Protein AF-A0A3D5A4Y2-F1 (afdb_monomer_lite)

Foldseek 3Di:
DDDDDDDPDDPDDDDDDPDPCLQVVWDDDPNDIDTDLVSLLVVLVVDPDPSPVVSVVSCVQPVDPVNVPDDPPDD

pLDDT: mean 77.81, std 16.93, range [38.44, 96.75]

Secondary structure (DSSP, 8-state):
-PPPP-----S------SSGGGGTT-EEETTEEE--HHHHHHHHHT-TTTHHHHHHHHIIIIISTTTT-S-----

Radius of gyration: 15.52 Å; chains: 1; bounding box: 33×34×42 Å

Structure (mmCIF, N/CA/C/O backbone):
data_AF-A0A3D5A4Y2-F1
#
_entry.id   AF-A0A3D5A4Y2-F1
#
loop_
_atom_site.group_PDB
_atom_site.id
_atom_site.type_symbol
_atom_site.label_atom_id
_atom_site.label_alt_id
_atom_site.label_comp_id
_atom_site.label_asym_id
_atom_site.label_entity_id
_atom_site.label_seq_id
_atom_site.pdbx_PDB_ins_code
_atom_site.Cartn_x
_atom_site.Cartn_y
_atom_site.Cartn_z
_atom_site.occupancy
_atom_site.B_iso_or_equiv
_atom_site.auth_seq_id
_atom_site.auth_comp_id
_atom_site.auth_asym_id
_atom_site.auth_atom_id
_atom_site.pdbx_PDB_model_num
ATOM 1 N N . MET A 1 1 ? 20.518 23.821 -1.598 1.00 45.72 1 MET A N 1
ATOM 2 C CA . MET A 1 1 ? 19.401 22.886 -1.834 1.00 45.72 1 MET A CA 1
ATOM 3 C C . MET A 1 1 ? 19.017 23.003 -3.296 1.00 45.72 1 MET A C 1
ATOM 5 O O . MET A 1 1 ? 18.478 24.033 -3.677 1.00 45.72 1 MET A O 1
ATOM 9 N N . GLY A 1 2 ? 19.442 22.045 -4.121 1.00 49.78 2 GLY A N 1
ATOM 10 C CA . GLY A 1 2 ? 19.183 22.038 -5.562 1.00 49.78 2 GLY A CA 1
ATOM 11 C C . GLY A 1 2 ? 17.936 21.217 -5.870 1.00 49.78 2 GLY A C 1
ATOM 12 O O . GLY A 1 2 ? 17.751 20.149 -5.294 1.00 49.78 2 GLY A O 1
ATOM 13 N N . PHE A 1 3 ? 17.075 21.732 -6.742 1.00 52.94 3 PHE A N 1
ATOM 14 C CA . PHE A 1 3 ? 15.978 20.963 -7.315 1.00 52.94 3 PHE A CA 1
ATOM 15 C C . PHE A 1 3 ? 16.543 20.140 -8.475 1.00 52.94 3 PHE A C 1
ATOM 17 O O . PHE A 1 3 ? 17.156 20.706 -9.380 1.00 52.94 3 PHE A O 1
ATOM 24 N N . HIS A 1 4 ? 16.379 18.820 -8.424 1.00 57.78 4 HIS A N 1
ATOM 25 C CA . HIS A 1 4 ? 16.761 17.922 -9.509 1.00 57.78 4 HIS A CA 1
ATOM 26 C C . HIS A 1 4 ? 15.513 17.578 -10.318 1.00 57.78 4 HIS A C 1
ATOM 28 O O . HIS A 1 4 ? 14.533 17.065 -9.778 1.00 57.78 4 HIS A O 1
ATOM 34 N N . GLU A 1 5 ? 15.546 17.893 -11.609 1.00 53.50 5 GLU A N 1
ATOM 35 C CA . GLU A 1 5 ? 14.504 17.487 -12.543 1.00 53.50 5 GLU A CA 1
ATOM 36 C C . GLU A 1 5 ? 14.557 15.960 -12.704 1.00 53.50 5 GLU A C 1
ATOM 38 O O . GLU A 1 5 ? 15.595 15.397 -13.042 1.00 53.50 5 GLU A O 1
ATOM 43 N N . SER A 1 6 ? 13.449 15.298 -12.377 1.00 59.16 6 SER A N 1
ATOM 44 C CA . SER A 1 6 ? 13.235 13.856 -12.550 1.00 59.16 6 SER A CA 1
ATOM 45 C C . SER A 1 6 ? 12.261 13.639 -13.704 1.00 59.16 6 SER A C 1
ATOM 47 O O . SER A 1 6 ? 11.471 14.539 -14.013 1.00 59.16 6 SER A O 1
ATOM 49 N N . GLU A 1 7 ? 12.319 12.472 -14.354 1.00 58.91 7 GLU A N 1
ATOM 50 C CA . GLU A 1 7 ? 11.395 12.141 -15.440 1.00 58.91 7 GLU A CA 1
ATOM 51 C C . GLU A 1 7 ? 9.946 12.315 -14.965 1.00 58.91 7 GLU A C 1
ATOM 53 O O . GLU A 1 7 ? 9.457 11.656 -14.045 1.00 58.91 7 GLU A O 1
ATOM 58 N N . ARG A 1 8 ? 9.244 13.280 -15.567 1.00 62.25 8 ARG A N 1
ATOM 59 C CA . ARG A 1 8 ? 7.821 13.475 -15.316 1.00 62.25 8 ARG A CA 1
ATOM 60 C C . ARG A 1 8 ? 7.060 12.342 -15.992 1.00 62.25 8 ARG A C 1
ATOM 62 O O . ARG A 1 8 ? 6.827 12.412 -17.193 1.00 62.25 8 ARG A O 1
ATOM 69 N N . GLY A 1 9 ? 6.566 11.395 -15.201 1.00 58.62 9 GLY A N 1
ATOM 70 C CA . GLY A 1 9 ? 5.384 10.621 -15.577 1.00 58.62 9 GLY A CA 1
ATOM 71 C C . GLY A 1 9 ? 5.469 9.118 -15.358 1.00 58.62 9 GLY A C 1
ATOM 72 O O . GLY A 1 9 ? 5.737 8.397 -16.303 1.00 58.62 9 GLY A O 1
ATOM 73 N N . ALA A 1 10 ? 5.106 8.671 -14.150 1.00 55.91 10 ALA A N 1
ATOM 74 C CA . ALA A 1 10 ? 4.343 7.436 -13.892 1.00 55.91 10 ALA A CA 1
ATOM 75 C C . ALA A 1 10 ? 3.896 7.353 -12.408 1.00 55.91 10 ALA A C 1
ATOM 77 O O . ALA A 1 10 ? 4.029 6.319 -11.761 1.00 55.91 10 ALA A O 1
ATOM 78 N N . ASN A 1 11 ? 3.386 8.448 -11.820 1.00 64.44 11 ASN A N 1
ATOM 79 C CA . ASN A 1 11 ? 2.975 8.460 -10.398 1.00 64.44 11 ASN A CA 1
ATOM 80 C C . ASN A 1 11 ? 1.633 7.751 -10.134 1.00 64.44 11 ASN A C 1
ATOM 82 O O . ASN A 1 11 ? 1.189 7.699 -8.991 1.00 64.44 11 ASN A O 1
ATOM 86 N N . LEU A 1 12 ? 0.952 7.283 -11.181 1.00 73.06 12 LEU A N 1
ATOM 87 C CA . LEU A 1 12 ? -0.355 6.646 -11.096 1.00 73.06 12 LEU A CA 1
ATOM 88 C C . LEU A 1 12 ? -0.333 5.354 -11.902 1.00 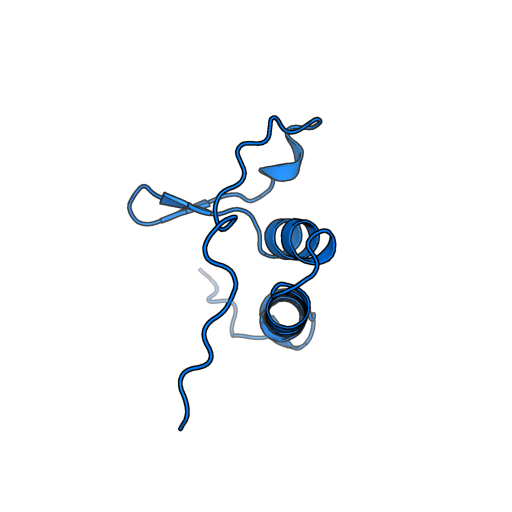73.06 12 LEU A C 1
ATOM 90 O O . LEU A 1 12 ? -0.003 5.367 -13.086 1.00 73.06 12 LEU A O 1
ATOM 94 N N . TRP A 1 13 ? -0.732 4.273 -11.246 1.00 75.19 13 TRP A N 1
ATOM 95 C CA . TRP A 1 13 ? -0.893 2.954 -11.833 1.00 75.19 13 TRP A CA 1
ATOM 96 C C . TRP A 1 13 ? -2.354 2.556 -11.663 1.00 75.19 13 TRP A C 1
ATOM 98 O O . TRP A 1 13 ? -2.897 2.632 -10.562 1.00 75.19 13 TRP A O 1
ATOM 108 N N . LEU A 1 14 ? -3.004 2.180 -12.762 1.00 82.00 14 LEU A N 1
ATOM 109 C CA . LEU A 1 14 ? -4.328 1.567 -12.729 1.00 82.00 14 LEU A CA 1
ATOM 110 C C . LEU A 1 14 ? -4.116 0.069 -12.913 1.00 82.00 14 LEU A C 1
ATOM 112 O O . LEU A 1 14 ? -3.718 -0.367 -13.992 1.00 82.00 14 LEU A O 1
ATOM 116 N N . ILE A 1 15 ? -4.326 -0.692 -11.845 1.00 82.44 15 ILE A N 1
ATOM 117 C CA . ILE A 1 15 ? -4.130 -2.140 -11.813 1.00 82.44 15 ILE A CA 1
ATOM 118 C C . ILE A 1 15 ? -5.446 -2.828 -11.460 1.00 82.44 15 ILE A C 1
ATOM 120 O O . ILE A 1 15 ? -6.202 -2.342 -10.620 1.00 82.44 15 ILE A O 1
ATOM 124 N N . GLU A 1 16 ? -5.711 -3.959 -12.104 1.00 89.69 16 GLU A N 1
ATOM 125 C CA . GLU A 1 16 ? -6.724 -4.909 -11.654 1.00 89.69 16 GLU A CA 1
ATOM 126 C C . GLU A 1 16 ? -6.012 -5.940 -10.768 1.00 89.69 16 GLU A C 1
ATOM 128 O O . GLU A 1 16 ? -5.120 -6.641 -11.258 1.00 89.69 16 GLU A O 1
ATOM 133 N N . PRO A 1 17 ? -6.310 -6.000 -9.461 1.00 86.94 17 PRO A N 1
ATOM 134 C CA . PRO A 1 17 ? -5.650 -6.947 -8.582 1.00 86.94 17 PRO A CA 1
ATOM 135 C C . PRO A 1 17 ? -6.104 -8.374 -8.899 1.00 86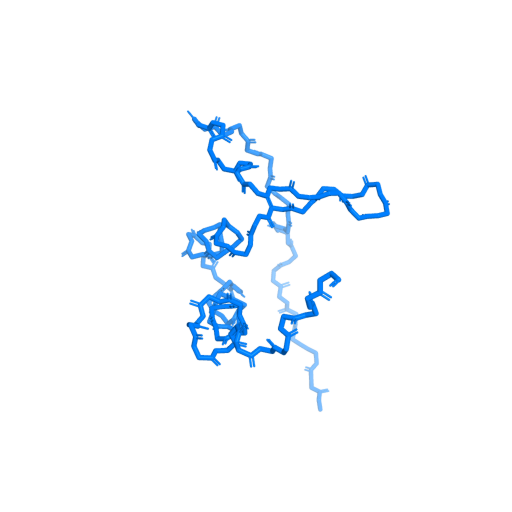.94 17 PRO A C 1
ATOM 137 O O . PRO A 1 17 ? -7.287 -8.641 -9.090 1.00 86.94 17 PRO A O 1
ATOM 140 N N . ASN A 1 18 ? -5.151 -9.306 -8.916 1.00 88.69 18 ASN A N 1
ATOM 141 C CA . ASN A 1 18 ? -5.425 -10.726 -9.161 1.00 88.69 18 ASN A CA 1
ATOM 142 C C . ASN A 1 18 ? -6.085 -11.431 -7.960 1.00 88.69 18 ASN A C 1
ATOM 144 O O . ASN A 1 18 ? -6.536 -12.567 -8.095 1.00 88.69 18 ASN A O 1
ATOM 148 N N . ASP A 1 19 ? -6.081 -10.791 -6.789 1.00 92.88 19 ASP A N 1
ATOM 149 C CA . ASP A 1 19 ? -6.608 -11.316 -5.530 1.00 92.88 19 ASP A CA 1
ATOM 150 C C . ASP A 1 19 ? -7.158 -10.159 -4.676 1.00 92.88 19 ASP A C 1
ATOM 152 O O . ASP A 1 19 ? -6.535 -9.100 -4.590 1.00 92.88 19 ASP A O 1
ATOM 156 N N . GLU A 1 20 ? -8.312 -10.352 -4.033 1.00 93.38 20 GLU A N 1
ATOM 157 C CA . GLU A 1 20 ? -8.947 -9.357 -3.155 1.00 93.38 20 GLU A CA 1
ATOM 158 C C . GLU A 1 20 ? -8.169 -9.119 -1.853 1.00 93.38 20 GLU A C 1
ATOM 160 O O . GLU A 1 20 ? -8.337 -8.076 -1.217 1.00 93.38 20 GLU A O 1
ATOM 165 N N . ALA A 1 21 ? -7.283 -10.042 -1.464 1.00 93.31 21 ALA A N 1
ATOM 166 C CA . ALA A 1 21 ? -6.467 -9.943 -0.257 1.00 93.31 21 ALA A CA 1
ATOM 167 C C . ALA A 1 21 ? -5.565 -8.697 -0.224 1.00 93.31 21 ALA A C 1
ATOM 169 O O . ALA A 1 21 ? -5.142 -8.292 0.858 1.00 93.31 21 ALA A O 1
ATOM 170 N N . VAL A 1 22 ? -5.318 -8.044 -1.366 1.00 92.19 22 VAL A N 1
ATOM 171 C CA . VAL A 1 22 ? -4.628 -6.740 -1.414 1.00 92.19 22 VAL A CA 1
ATOM 172 C C . VAL A 1 22 ? -5.365 -5.648 -0.628 1.00 92.19 22 VAL A C 1
ATOM 174 O O . VAL A 1 22 ? -4.757 -4.675 -0.195 1.00 92.19 22 VAL A O 1
ATOM 177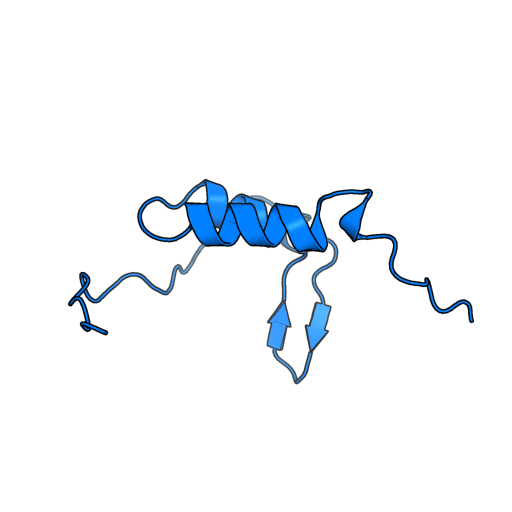 N N . PHE A 1 23 ? -6.672 -5.806 -0.412 1.00 94.06 23 PHE A N 1
ATOM 178 C CA . PHE A 1 23 ? -7.493 -4.882 0.370 1.00 94.06 23 PHE A CA 1
ATOM 179 C C . PHE A 1 23 ? -7.677 -5.325 1.828 1.00 94.06 23 PHE A C 1
ATOM 181 O O . PHE A 1 23 ? -8.480 -4.732 2.549 1.00 94.06 23 PHE A O 1
ATOM 188 N N . ALA A 1 24 ? -6.955 -6.354 2.285 1.00 94.50 24 ALA A N 1
ATOM 189 C CA . ALA A 1 24 ? -6.984 -6.758 3.685 1.00 94.50 24 ALA A CA 1
ATOM 190 C C . ALA A 1 24 ? -6.523 -5.603 4.592 1.00 94.50 24 ALA A C 1
ATOM 192 O O . ALA A 1 24 ? -5.490 -4.975 4.343 1.00 94.50 24 ALA A O 1
ATOM 193 N N . ASP A 1 25 ? -7.315 -5.331 5.633 1.00 94.31 25 ASP A N 1
ATOM 194 C CA . ASP A 1 25 ? -7.128 -4.220 6.574 1.00 94.31 25 ASP A CA 1
ATOM 195 C C . ASP A 1 25 ? -7.046 -2.837 5.899 1.00 94.31 25 ASP A C 1
ATOM 197 O O . ASP A 1 25 ? -6.404 -1.919 6.411 1.00 94.31 25 ASP A O 1
ATOM 201 N N . ALA A 1 26 ? -7.677 -2.678 4.730 1.00 94.69 26 ALA A N 1
ATOM 202 C CA . ALA A 1 26 ? -7.849 -1.369 4.122 1.00 94.69 26 ALA A CA 1
ATOM 203 C C . ALA A 1 26 ? -8.867 -0.537 4.914 1.00 94.69 26 ALA A C 1
ATOM 205 O O . ALA A 1 26 ? -9.945 -1.012 5.280 1.00 94.69 26 ALA A O 1
ATOM 206 N N . GLU A 1 27 ? -8.544 0.732 5.132 1.00 95.44 27 GLU A N 1
ATOM 207 C CA . GLU A 1 27 ? -9.346 1.654 5.931 1.00 95.44 27 GLU A CA 1
ATOM 208 C C . GLU A 1 27 ? -9.671 2.921 5.145 1.00 95.44 27 GLU A C 1
ATOM 210 O O . GLU A 1 27 ? -8.934 3.345 4.250 1.00 95.44 27 GLU A O 1
ATOM 215 N N . GLN A 1 28 ? -10.787 3.556 5.495 1.00 96.75 28 GLN A N 1
ATOM 216 C CA . GLN A 1 28 ? -11.182 4.827 4.910 1.00 96.75 28 GLN A CA 1
ATOM 217 C C . GLN A 1 28 ? -10.932 5.967 5.901 1.00 96.75 28 GLN A C 1
ATOM 219 O O . GLN A 1 28 ? -11.405 5.937 7.035 1.00 96.75 28 GLN A O 1
ATOM 224 N N . THR A 1 29 ? -10.230 7.009 5.458 1.00 93.81 29 THR A N 1
ATOM 225 C CA . THR A 1 29 ? -10.024 8.251 6.219 1.00 93.81 29 THR A CA 1
ATOM 226 C C . THR A 1 29 ? -10.379 9.421 5.317 1.00 93.81 29 THR A C 1
ATOM 228 O O . THR A 1 29 ? -9.910 9.485 4.184 1.00 93.81 29 THR A O 1
ATOM 231 N N . ASP A 1 30 ? -11.265 10.308 5.776 1.00 95.31 30 ASP A N 1
ATOM 232 C CA . ASP A 1 30 ? -11.762 11.458 5.001 1.00 95.31 30 ASP A CA 1
ATOM 233 C C . ASP A 1 30 ? -12.305 11.092 3.605 1.00 95.31 30 ASP A C 1
ATOM 235 O O . ASP A 1 30 ? -12.158 11.827 2.630 1.00 95.31 30 ASP A O 1
ATOM 239 N N . GLY A 1 31 ? -12.938 9.919 3.494 1.00 94.75 31 GLY A N 1
ATOM 240 C CA . GLY A 1 31 ? -13.479 9.407 2.232 1.00 94.75 31 GLY A CA 1
ATOM 241 C C . GLY A 1 31 ? -12.436 8.791 1.289 1.00 94.75 31 GLY A C 1
ATOM 242 O O . GLY A 1 31 ? -12.811 8.272 0.238 1.00 94.75 31 GLY A O 1
ATOM 243 N N . ILE A 1 32 ? -11.156 8.787 1.664 1.00 93.62 32 ILE A N 1
ATOM 244 C CA . ILE A 1 32 ? -10.052 8.219 0.884 1.00 93.62 32 ILE A CA 1
ATOM 245 C C . ILE A 1 32 ? -9.714 6.829 1.426 1.00 93.62 32 ILE A C 1
ATOM 247 O O . ILE A 1 32 ? -9.539 6.652 2.632 1.00 93.62 32 ILE A O 1
ATOM 251 N N . TRP A 1 33 ? -9.632 5.845 0.531 1.00 93.62 33 TRP A N 1
ATOM 252 C CA . TRP A 1 33 ? -9.207 4.487 0.865 1.00 93.62 33 TRP A CA 1
ATOM 253 C C . TRP A 1 33 ? -7.687 4.399 0.987 1.00 93.62 33 TRP A C 1
ATOM 255 O O . TRP A 1 33 ? -6.959 4.863 0.109 1.00 93.62 33 TRP A O 1
ATOM 265 N N . HIS A 1 34 ? -7.233 3.754 2.054 1.00 93.31 34 HIS A N 1
ATOM 266 C CA . HIS A 1 34 ? -5.836 3.460 2.333 1.00 93.31 34 HIS A CA 1
ATOM 267 C C . HIS A 1 34 ? -5.685 1.951 2.493 1.00 93.31 34 HIS A C 1
ATOM 269 O O . HIS A 1 34 ? -6.445 1.328 3.228 1.00 93.31 34 HIS A O 1
ATOM 275 N N . VAL A 1 35 ? -4.710 1.360 1.808 1.00 93.50 35 VAL A N 1
ATOM 276 C CA . VAL A 1 35 ? -4.343 -0.045 2.025 1.00 93.50 35 VAL A CA 1
ATOM 277 C C . VAL A 1 35 ? -3.528 -0.187 3.311 1.00 93.50 35 VAL A C 1
ATOM 279 O O . VAL A 1 35 ? -2.964 0.791 3.812 1.00 93.50 35 VAL A O 1
ATOM 282 N N . SER A 1 36 ? -3.429 -1.409 3.833 1.00 94.31 36 SER A N 1
ATOM 283 C CA . SER A 1 36 ? -2.587 -1.679 4.997 1.00 94.31 36 SER A CA 1
ATOM 284 C C . SER A 1 36 ? -1.121 -1.311 4.735 1.00 94.31 36 SER A C 1
ATOM 286 O O . SER A 1 36 ? -0.628 -1.344 3.603 1.00 94.31 36 SER A O 1
ATOM 288 N N . ALA A 1 37 ? -0.377 -1.010 5.804 1.00 92.62 37 ALA A N 1
ATOM 289 C CA . ALA A 1 37 ? 1.058 -0.739 5.708 1.00 92.62 37 ALA A CA 1
ATOM 290 C C . ALA A 1 37 ? 1.818 -1.898 5.032 1.00 92.62 37 ALA A C 1
ATOM 292 O O . ALA A 1 37 ? 2.772 -1.677 4.288 1.00 92.62 37 ALA A O 1
ATOM 293 N N . LEU A 1 38 ? 1.383 -3.142 5.256 1.00 92.62 38 LEU A N 1
ATOM 294 C CA . LEU A 1 38 ? 1.987 -4.305 4.616 1.00 92.62 38 LEU A CA 1
ATOM 295 C C . LEU A 1 38 ? 1.782 -4.272 3.099 1.00 92.62 38 LEU A C 1
ATOM 297 O O . LEU A 1 38 ? 2.756 -4.440 2.368 1.00 92.62 38 LEU A O 1
ATOM 301 N N . GLN A 1 39 ? 0.558 -4.020 2.632 1.00 93.44 39 GLN A N 1
ATOM 302 C CA . GLN A 1 39 ? 0.286 -3.943 1.199 1.00 93.44 39 GLN A CA 1
ATOM 303 C C . GLN A 1 39 ? 1.052 -2.787 0.549 1.00 93.44 39 GLN A C 1
ATOM 305 O O . GLN A 1 39 ? 1.742 -3.002 -0.441 1.00 93.44 39 GLN A O 1
ATOM 310 N N . ALA A 1 40 ? 1.042 -1.598 1.162 1.00 91.38 40 ALA A N 1
ATOM 311 C CA . ALA A 1 40 ? 1.798 -0.451 0.659 1.00 91.38 40 ALA A CA 1
ATOM 312 C C . ALA A 1 40 ? 3.308 -0.746 0.548 1.00 91.38 40 ALA A C 1
ATOM 314 O O . ALA A 1 40 ? 3.968 -0.282 -0.378 1.00 91.38 40 ALA A O 1
ATOM 315 N N . TYR A 1 41 ? 3.873 -1.534 1.470 1.00 91.56 41 TYR A N 1
ATOM 316 C CA . TYR A 1 41 ? 5.259 -1.994 1.363 1.00 91.56 41 TYR A CA 1
ATOM 317 C C . TYR A 1 41 ? 5.483 -2.930 0.171 1.00 91.56 41 TYR A C 1
ATOM 319 O O . TYR A 1 41 ? 6.503 -2.800 -0.504 1.00 91.56 41 TYR A O 1
ATOM 327 N N . LEU A 1 42 ? 4.565 -3.869 -0.077 1.00 90.06 42 LEU A N 1
ATOM 328 C CA . LEU A 1 42 ? 4.654 -4.799 -1.206 1.00 90.06 42 LEU A CA 1
ATOM 329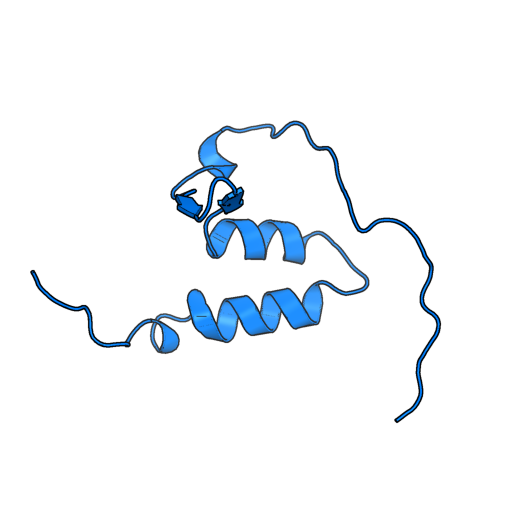 C C . LEU A 1 42 ? 4.540 -4.058 -2.542 1.00 90.06 42 LEU A C 1
ATOM 331 O O . LEU A 1 42 ? 5.394 -4.258 -3.402 1.00 90.06 42 LEU A O 1
ATOM 335 N N . ASP A 1 43 ? 3.584 -3.134 -2.659 1.00 88.00 43 ASP A N 1
ATOM 336 C CA . ASP A 1 43 ? 3.404 -2.295 -3.850 1.00 88.00 43 ASP A CA 1
ATOM 337 C C . ASP A 1 43 ? 4.672 -1.482 -4.156 1.00 88.00 43 ASP A C 1
ATOM 339 O O . ASP A 1 43 ? 5.122 -1.398 -5.297 1.00 88.00 43 ASP A O 1
ATOM 343 N N . LEU A 1 44 ? 5.295 -0.905 -3.120 1.00 86.12 44 LEU A N 1
ATOM 344 C CA . LEU A 1 44 ? 6.537 -0.145 -3.267 1.00 86.12 44 LEU A CA 1
ATOM 345 C C . LEU A 1 44 ? 7.729 -1.043 -3.621 1.00 86.12 44 LEU A C 1
ATOM 347 O O . LEU A 1 44 ? 8.569 -0.657 -4.429 1.00 86.12 44 LEU A O 1
ATOM 351 N N . LYS A 1 45 ? 7.829 -2.238 -3.035 1.00 82.75 45 LYS A N 1
ATOM 352 C CA . LYS A 1 45 ? 8.962 -3.145 -3.264 1.00 82.75 45 LYS A CA 1
ATOM 353 C C . LYS A 1 45 ? 9.114 -3.538 -4.738 1.00 82.75 45 LYS A C 1
ATOM 355 O O . LYS A 1 45 ? 10.239 -3.746 -5.189 1.00 82.75 45 LYS A O 1
ATOM 360 N N . ASP A 1 46 ? 8.014 -3.616 -5.476 1.00 76.38 46 ASP A N 1
ATOM 361 C CA . ASP A 1 46 ? 8.019 -4.054 -6.872 1.00 76.38 46 ASP A CA 1
ATOM 362 C C . ASP A 1 46 ? 8.265 -2.897 -7.877 1.00 76.38 46 ASP A C 1
ATOM 364 O O . ASP A 1 46 ? 8.267 -3.127 -9.087 1.00 76.38 46 ASP A O 1
ATOM 368 N N . HIS A 1 47 ? 8.507 -1.656 -7.411 1.00 72.31 47 HIS A N 1
ATOM 369 C CA . HIS A 1 47 ? 8.613 -0.444 -8.247 1.00 72.31 47 HIS A CA 1
ATOM 370 C C . HIS A 1 47 ? 9.981 0.275 -8.111 1.00 72.31 47 HIS A C 1
ATOM 372 O O . HIS A 1 47 ? 10.181 1.070 -7.192 1.00 72.31 47 HIS A O 1
ATOM 378 N N . PRO A 1 48 ? 10.944 0.093 -9.031 1.00 61.94 48 PRO A N 1
ATOM 379 C CA . PRO A 1 48 ? 12.240 0.763 -8.936 1.00 61.94 48 PRO A CA 1
ATOM 380 C C . PRO A 1 48 ? 12.151 2.227 -9.404 1.00 61.94 48 PRO A C 1
ATOM 382 O O . PRO A 1 48 ? 11.434 2.515 -10.351 1.00 61.94 48 PRO A O 1
ATOM 385 N N . GLU A 1 49 ? 12.876 3.117 -8.705 1.00 61.25 49 GLU A N 1
ATOM 386 C CA . GLU A 1 49 ? 13.272 4.519 -9.019 1.00 61.25 49 GLU A CA 1
ATOM 387 C C . GLU A 1 49 ? 13.044 5.487 -7.841 1.00 61.25 49 GLU A C 1
ATOM 389 O O . GLU A 1 49 ? 13.851 6.390 -7.622 1.00 61.25 49 GLU A O 1
ATOM 394 N N . ARG A 1 50 ? 11.997 5.281 -7.026 1.00 64.31 50 ARG A N 1
ATOM 395 C CA . ARG A 1 50 ? 11.719 6.081 -5.804 1.00 64.31 50 ARG A CA 1
ATOM 396 C C . ARG A 1 50 ? 11.152 5.291 -4.622 1.00 64.31 50 ARG A C 1
ATOM 398 O O . ARG A 1 50 ? 10.971 5.855 -3.542 1.00 64.31 50 ARG A O 1
ATOM 405 N N . ALA A 1 51 ? 10.844 4.015 -4.817 1.00 73.44 51 ALA A N 1
ATOM 406 C CA . ALA A 1 51 ? 10.121 3.235 -3.830 1.00 73.44 51 ALA A CA 1
ATOM 407 C C . ALA A 1 51 ? 11.025 2.595 -2.769 1.00 73.44 51 ALA A C 1
ATOM 409 O O . ALA A 1 51 ? 10.549 2.355 -1.668 1.00 73.44 51 ALA A O 1
ATOM 410 N N . ASP A 1 52 ? 12.323 2.405 -3.033 1.00 80.50 52 ASP A N 1
ATOM 411 C CA . ASP A 1 52 ? 13.248 1.772 -2.078 1.00 80.50 52 ASP A CA 1
ATOM 412 C C . ASP A 1 52 ? 13.352 2.540 -0.750 1.00 80.50 52 ASP A C 1
ATOM 414 O O . ASP A 1 52 ? 13.256 1.950 0.328 1.00 80.50 52 ASP A O 1
ATOM 418 N N . GLU A 1 53 ? 13.498 3.869 -0.808 1.00 84.19 53 GLU A N 1
ATOM 419 C CA . GLU A 1 53 ? 13.551 4.717 0.391 1.00 84.19 53 GLU A CA 1
ATOM 420 C C . GLU A 1 53 ? 12.205 4.718 1.132 1.00 84.19 53 GLU A C 1
ATOM 422 O O . GLU A 1 53 ? 12.157 4.557 2.354 1.00 84.19 53 GLU A O 1
ATOM 427 N N . ALA A 1 54 ? 11.099 4.840 0.391 1.00 86.00 54 ALA A N 1
ATOM 428 C CA . ALA A 1 54 ? 9.753 4.841 0.955 1.00 86.00 54 ALA A CA 1
ATOM 429 C C . ALA A 1 54 ? 9.403 3.492 1.607 1.00 86.00 54 ALA A C 1
ATOM 431 O O . ALA A 1 54 ? 8.887 3.465 2.724 1.00 86.00 54 ALA A O 1
ATOM 432 N N . ALA A 1 55 ? 9.737 2.376 0.957 1.00 88.06 55 ALA A N 1
ATOM 433 C CA . ALA A 1 55 ? 9.535 1.024 1.464 1.00 88.06 55 ALA A CA 1
ATOM 434 C C . ALA A 1 55 ? 10.379 0.771 2.718 1.00 88.06 55 ALA A C 1
ATOM 436 O O . ALA A 1 55 ? 9.878 0.214 3.699 1.00 88.06 55 ALA A O 1
ATOM 437 N N . ALA A 1 56 ? 11.644 1.206 2.718 1.00 88.25 56 ALA A N 1
ATOM 438 C CA . ALA A 1 56 ? 12.521 1.091 3.879 1.00 88.25 56 ALA A CA 1
ATOM 439 C C . ALA A 1 56 ? 11.976 1.876 5.082 1.00 88.25 56 ALA A C 1
ATOM 441 O O . ALA A 1 56 ? 11.932 1.343 6.197 1.00 88.25 56 ALA A O 1
ATOM 442 N N . GLU A 1 57 ? 11.515 3.109 4.866 1.00 89.38 57 GLU A N 1
ATOM 443 C CA . GLU A 1 57 ? 10.980 3.946 5.939 1.00 89.38 57 GLU A CA 1
ATOM 444 C C . GLU A 1 57 ? 9.630 3.445 6.457 1.00 89.38 57 GLU A C 1
ATOM 446 O O . GLU A 1 57 ? 9.404 3.404 7.671 1.00 89.38 57 GLU A O 1
ATOM 451 N N . LEU A 1 58 ? 8.749 3.001 5.559 1.00 89.81 58 LEU A N 1
ATOM 452 C CA . LEU A 1 58 ? 7.474 2.396 5.924 1.00 89.81 58 LEU A CA 1
ATOM 453 C C . LEU A 1 58 ? 7.712 1.146 6.773 1.00 89.81 58 LEU A C 1
ATOM 455 O O . LEU A 1 58 ? 7.166 1.034 7.875 1.00 89.81 58 LEU A O 1
ATOM 459 N N . ARG A 1 59 ? 8.608 0.256 6.327 1.00 90.00 59 ARG A N 1
ATOM 460 C CA . ARG A 1 59 ? 8.986 -0.937 7.088 1.00 90.00 59 ARG A CA 1
ATOM 461 C C . ARG A 1 59 ? 9.522 -0.575 8.471 1.00 90.00 59 ARG A C 1
ATOM 463 O O . ARG A 1 59 ? 9.127 -1.203 9.451 1.00 90.00 59 ARG A O 1
ATOM 470 N N . ARG A 1 60 ? 10.392 0.438 8.563 1.00 90.44 60 ARG A N 1
ATOM 471 C CA . ARG A 1 60 ? 10.972 0.900 9.834 1.00 90.44 60 ARG A CA 1
ATOM 472 C C . ARG A 1 60 ? 9.912 1.402 10.813 1.00 90.44 60 ARG A C 1
ATOM 474 O O . ARG A 1 60 ? 10.027 1.102 11.996 1.00 90.44 60 ARG A O 1
ATOM 481 N N . ARG A 1 61 ? 8.921 2.167 10.343 1.00 90.50 61 ARG A N 1
ATOM 482 C CA . ARG A 1 61 ? 7.913 2.814 11.202 1.00 90.50 61 ARG A CA 1
ATOM 483 C C . ARG A 1 61 ? 6.733 1.914 11.563 1.00 90.50 61 ARG A C 1
ATOM 485 O O . ARG A 1 61 ? 6.247 2.008 12.682 1.00 90.50 61 ARG A O 1
ATOM 492 N N . TRP A 1 62 ? 6.277 1.073 10.634 1.00 89.50 62 TRP A N 1
ATOM 493 C CA . TRP A 1 62 ? 4.965 0.420 10.742 1.00 89.50 62 TRP A CA 1
ATOM 494 C C . TRP A 1 62 ? 5.007 -1.109 10.710 1.00 89.50 62 TRP A C 1
ATOM 496 O O . TRP A 1 62 ? 4.071 -1.740 11.184 1.00 89.50 62 TRP A O 1
ATOM 506 N N . LEU A 1 63 ? 6.073 -1.716 10.175 1.00 89.75 63 LEU A N 1
ATOM 507 C CA . LEU A 1 63 ? 6.168 -3.179 10.023 1.00 89.75 63 LEU A CA 1
ATOM 508 C C . LEU A 1 63 ? 7.229 -3.818 10.921 1.00 89.75 63 LEU A C 1
ATOM 510 O O . LEU A 1 63 ? 7.377 -5.040 10.932 1.00 89.75 63 LEU A O 1
ATOM 514 N N . ASN A 1 64 ? 7.988 -3.013 11.665 1.00 85.44 64 ASN A N 1
ATOM 515 C CA . ASN A 1 64 ? 8.949 -3.522 12.627 1.00 85.44 64 ASN A CA 1
ATOM 516 C C . ASN A 1 64 ? 8.235 -3.731 13.978 1.00 85.44 64 ASN A C 1
ATOM 518 O O . ASN A 1 64 ? 7.700 -2.761 14.516 1.00 85.44 64 ASN A O 1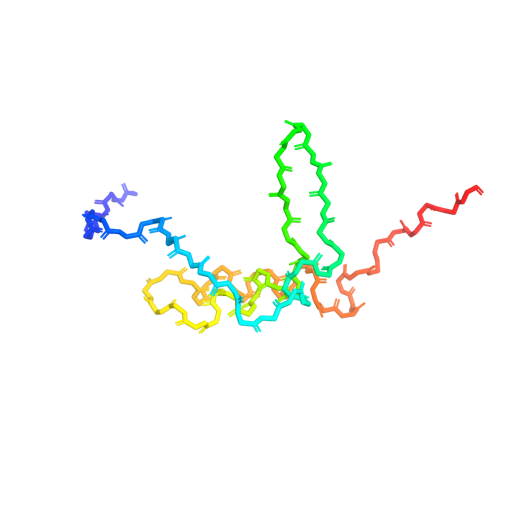
ATOM 522 N N . PRO A 1 65 ? 8.231 -4.944 14.561 1.00 67.31 65 PRO A N 1
ATOM 523 C CA . PRO A 1 65 ? 7.506 -5.231 15.805 1.00 67.31 65 PRO A CA 1
ATOM 524 C C . PRO A 1 65 ? 7.947 -4.358 16.993 1.00 67.31 65 PRO A C 1
ATOM 526 O O . PRO A 1 65 ? 7.150 -4.061 17.883 1.00 67.31 65 PRO A O 1
ATOM 529 N N . GLU A 1 66 ? 9.194 -3.881 16.983 1.00 64.88 66 GLU A N 1
ATOM 530 C CA . GLU A 1 66 ? 9.710 -2.930 17.975 1.00 64.88 66 GLU A CA 1
ATOM 531 C C . GLU A 1 66 ? 9.188 -1.493 17.760 1.00 64.88 66 GLU A C 1
ATOM 533 O O . GLU A 1 66 ? 9.085 -0.732 18.717 1.00 64.88 66 GLU A O 1
ATOM 538 N N . ALA A 1 67 ? 8.809 -1.121 16.530 1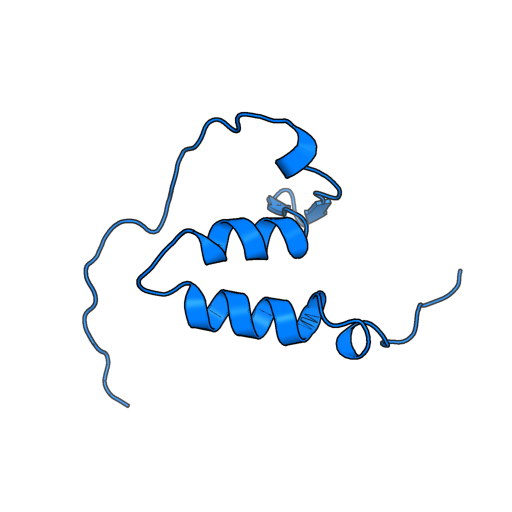.00 57.00 67 ALA A N 1
ATOM 539 C CA . ALA A 1 67 ? 8.288 0.207 16.183 1.00 57.00 67 ALA A CA 1
ATOM 540 C C . ALA A 1 67 ? 6.781 0.357 16.456 1.00 57.00 67 ALA A C 1
ATOM 542 O O . ALA A 1 67 ? 6.318 1.445 16.784 1.00 57.00 67 ALA A O 1
ATOM 543 N N . THR A 1 68 ? 6.023 -0.742 16.406 1.00 52.50 68 THR A N 1
ATOM 544 C CA . THR A 1 68 ? 4.589 -0.792 16.753 1.00 52.50 68 THR A CA 1
ATOM 545 C C . THR A 1 68 ? 4.309 -0.796 18.262 1.00 52.50 68 THR A C 1
ATOM 547 O O . THR A 1 68 ? 3.155 -0.880 18.676 1.00 52.50 68 THR A O 1
ATOM 550 N N . SER A 1 69 ? 5.343 -0.675 19.101 1.00 52.84 69 SER A N 1
ATOM 551 C CA . SER A 1 69 ? 5.220 -0.531 20.558 1.00 52.84 69 SER A CA 1
ATOM 552 C C . SER A 1 69 ? 4.973 0.933 20.970 1.00 52.84 69 SER A C 1
ATOM 554 O O . SER A 1 69 ? 5.649 1.469 21.842 1.00 52.84 69 SER A O 1
ATOM 556 N N . GLY A 1 70 ? 4.019 1.606 20.322 1.00 54.91 70 GLY A N 1
ATOM 557 C CA . GLY A 1 70 ? 3.346 2.774 20.902 1.00 54.91 70 GLY A CA 1
ATOM 558 C C . GLY A 1 70 ? 2.246 2.299 21.860 1.00 54.91 70 GLY A C 1
ATOM 559 O O . GLY A 1 70 ? 1.804 1.154 21.725 1.00 54.91 70 GLY A O 1
ATOM 560 N N . PRO A 1 71 ? 1.810 3.103 22.849 1.00 45.69 71 PRO A N 1
ATOM 561 C CA . PRO A 1 71 ? 0.792 2.656 23.789 1.00 45.69 71 PRO A CA 1
ATOM 562 C C . PRO A 1 71 ? -0.459 2.254 23.004 1.00 45.69 71 PRO A C 1
ATOM 564 O O . PRO A 1 71 ? -1.061 3.074 22.317 1.00 45.69 71 PRO A O 1
ATOM 567 N N . ARG A 1 72 ? -0.842 0.974 23.089 1.00 51.62 72 ARG A N 1
ATOM 568 C CA . ARG A 1 72 ? -2.210 0.563 22.776 1.00 51.62 72 ARG A CA 1
ATOM 569 C C . ARG A 1 72 ? -3.085 1.318 23.764 1.00 51.62 72 ARG A C 1
ATOM 571 O O . ARG A 1 72 ? -3.067 0.983 24.948 1.00 51.62 72 ARG A O 1
ATOM 578 N N . GLU A 1 73 ? -3.796 2.342 23.307 1.00 48.53 73 GLU A N 1
ATOM 579 C CA . GLU A 1 73 ? -4.913 2.862 24.085 1.00 48.53 73 GLU A CA 1
ATOM 580 C C . GLU A 1 73 ? -5.902 1.704 24.245 1.00 48.53 73 GLU A C 1
ATOM 582 O O . GLU A 1 73 ? -6.460 1.185 23.277 1.00 48.53 73 GLU A O 1
ATOM 587 N N . ALA A 1 74 ? -5.973 1.195 25.473 1.00 38.44 74 ALA A N 1
ATOM 588 C CA . ALA A 1 74 ? -6.957 0.211 25.878 1.00 38.44 74 ALA A CA 1
ATOM 589 C C . ALA A 1 74 ? -8.325 0.911 26.001 1.00 38.44 74 ALA A C 1
ATOM 591 O O . ALA A 1 74 ? -8.344 2.093 26.353 1.00 38.44 74 ALA A O 1
ATOM 592 N N . PRO A 1 75 ? -9.436 0.212 25.704 1.00 51.34 75 PRO A N 1
ATOM 593 C CA . PRO A 1 75 ? -10.785 0.767 25.819 1.00 51.34 75 PRO A CA 1
ATOM 594 C C . PRO A 1 75 ? -11.156 1.159 27.255 1.00 51.34 75 PRO A C 1
ATOM 596 O O . PRO A 1 75 ? -10.628 0.532 28.206 1.00 51.34 75 PRO A O 1
#

Sequence (75 aa):
MGFHESERGANLWLIEPNDEAVFADAEQTDGIWHVSALQAYLDLKDHPERADEAAAELRRRWLNPEATSGPREAP